Protein AF-A0A1L5L080-F1 (afdb_monomer)

Foldseek 3Di:
DDDDDPDPPPPPDDAAEEEEEEAFQQADRLLVQLVVCVVCVVVVNNRRYHYYYAHLDCPQFQPHRDVVRQVVCVVVPSNVSRDPPDGYHHDDPVNVVRHPYYDYPDPVRVVSSD

Solvent-accessible surface area (backbone atoms only — not comparable to full-atom values): 6471 Å² total; per-residue (Å²): 137,80,85,82,77,84,75,80,79,77,77,87,68,76,52,49,28,37,35,20,27,25,58,39,22,24,45,68,6,49,51,46,21,46,55,48,48,51,55,30,44,78,69,74,33,50,87,50,43,44,60,41,58,22,7,81,36,57,90,34,55,67,36,52,62,34,69,67,44,52,50,53,39,41,78,71,69,46,53,89,65,60,70,93,80,55,55,10,36,45,66,49,72,69,57,58,73,65,43,76,39,80,49,47,77,42,74,68,44,48,59,75,75,110

pLDDT: mean 91.43, std 16.3, range [35.12, 98.81]

Radius of gyration: 17.52 Å; Cα contacts (8 Å, |Δi|>4): 183; chains: 1; bounding box: 61×37×41 Å

Structure (mmCIF, N/CA/C/O backbone):
data_AF-A0A1L5L080-F1
#
_entry.id   AF-A0A1L5L080-F1
#
loop_
_atom_site.group_PDB
_atom_site.id
_atom_site.type_symbol
_atom_site.label_atom_id
_atom_site.label_alt_id
_atom_site.label_comp_id
_atom_site.label_asym_id
_atom_site.label_entity_id
_atom_site.label_seq_id
_atom_site.pdbx_PDB_ins_code
_atom_site.Cartn_x
_atom_site.Cartn_y
_atom_site.Cartn_z
_atom_site.occupancy
_atom_site.B_iso_or_equiv
_atom_site.auth_seq_id
_atom_site.auth_comp_id
_atom_site.auth_asym_id
_atom_site.auth_atom_id
_atom_site.pdbx_PDB_model_num
ATOM 1 N N . MET A 1 1 ? -46.878 22.693 23.045 1.00 41.25 1 MET A N 1
ATOM 2 C CA . MET A 1 1 ? -46.269 21.682 22.157 1.00 41.25 1 MET A CA 1
ATOM 3 C C . MET A 1 1 ? -45.003 22.299 21.578 1.00 41.25 1 MET A C 1
ATOM 5 O O . MET A 1 1 ? -45.118 23.210 20.772 1.00 41.25 1 MET A O 1
ATOM 9 N N . ALA A 1 2 ? -43.825 21.927 22.079 1.00 35.12 2 ALA A N 1
ATOM 10 C CA . ALA A 1 2 ? -42.551 22.396 21.526 1.00 35.12 2 ALA A CA 1
ATOM 11 C C . ALA A 1 2 ? -42.158 21.512 20.324 1.00 35.12 2 ALA A C 1
ATOM 13 O O . ALA A 1 2 ? -42.489 20.324 20.343 1.00 35.12 2 ALA A O 1
ATOM 14 N N . PRO A 1 3 ? -41.498 22.053 19.285 1.00 42.75 3 PRO A N 1
ATOM 15 C CA . PRO A 1 3 ? -41.098 21.266 18.127 1.00 42.75 3 PRO A CA 1
ATOM 16 C C . PRO A 1 3 ? -39.953 20.317 18.498 1.00 42.75 3 PRO A C 1
ATOM 18 O O . PRO A 1 3 ? -38.996 20.700 19.171 1.00 42.75 3 PRO A O 1
ATOM 21 N N . ILE A 1 4 ? -40.074 19.071 18.047 1.00 46.69 4 ILE A N 1
ATOM 22 C CA . ILE A 1 4 ? -39.045 18.037 18.147 1.00 46.69 4 ILE A CA 1
ATOM 23 C C . ILE A 1 4 ? -37.933 18.441 17.175 1.00 46.69 4 ILE A C 1
ATOM 25 O O . ILE A 1 4 ? -38.169 18.550 15.972 1.00 46.69 4 ILE A O 1
ATOM 29 N N . LYS A 1 5 ? -36.737 18.730 17.693 1.00 43.78 5 LYS A N 1
ATOM 30 C CA . LYS A 1 5 ? -35.551 18.922 16.858 1.00 43.78 5 LYS A CA 1
ATOM 31 C C . LYS A 1 5 ? -35.169 17.551 16.302 1.00 43.78 5 LYS A C 1
ATOM 33 O O . LYS A 1 5 ? -34.880 16.647 17.078 1.00 43.78 5 LYS A O 1
ATOM 38 N N . ASN A 1 6 ? -35.189 17.399 14.979 1.00 46.06 6 ASN A N 1
ATOM 39 C CA . ASN A 1 6 ? -34.517 16.282 14.322 1.00 46.06 6 ASN A CA 1
ATOM 40 C C . ASN A 1 6 ? -33.010 16.492 14.494 1.00 46.06 6 ASN A C 1
ATOM 42 O O . ASN A 1 6 ? -32.393 17.244 13.742 1.00 46.06 6 ASN A O 1
ATOM 46 N N . GLU A 1 7 ? -32.436 15.865 15.516 1.00 43.00 7 GLU A N 1
ATOM 47 C CA . GLU A 1 7 ? -30.997 15.653 15.595 1.00 43.00 7 GLU A CA 1
ATOM 48 C C . GLU A 1 7 ? -30.640 14.555 14.596 1.00 43.00 7 GLU A C 1
ATOM 50 O O . GLU A 1 7 ? -30.925 13.375 14.799 1.00 43.00 7 GLU A O 1
ATOM 55 N N . THR A 1 8 ? -30.044 14.957 13.475 1.00 46.62 8 THR A N 1
ATOM 56 C CA . THR A 1 8 ? -29.262 14.049 12.643 1.00 46.62 8 THR A CA 1
ATOM 57 C C . THR A 1 8 ? -28.147 13.502 13.526 1.00 46.62 8 THR A C 1
ATOM 59 O O . THR A 1 8 ? -27.206 14.221 13.856 1.00 46.62 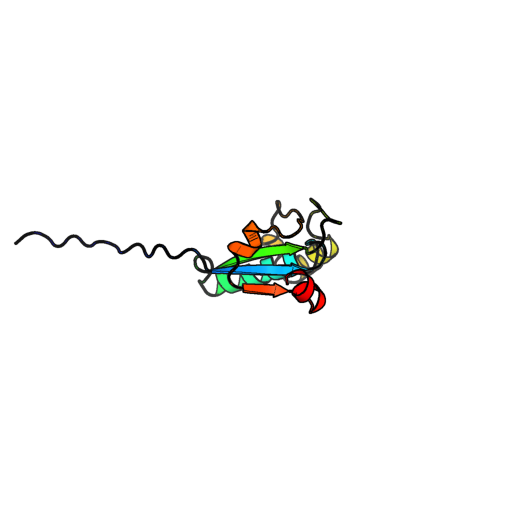8 THR A O 1
ATOM 62 N N . VAL A 1 9 ? -28.277 12.249 13.954 1.00 47.84 9 VAL A N 1
ATOM 63 C CA . VAL A 1 9 ? -27.204 11.521 14.629 1.00 47.84 9 VAL A CA 1
ATOM 64 C C . VAL A 1 9 ? -26.080 11.367 13.607 1.00 47.84 9 VAL A C 1
ATOM 66 O O . VAL A 1 9 ? -26.163 10.530 12.713 1.00 47.84 9 VAL A O 1
ATOM 69 N N . MET A 1 10 ? -25.058 12.218 13.693 1.00 44.69 10 MET A N 1
ATOM 70 C CA . MET A 1 10 ? -23.791 11.963 13.019 1.00 44.69 10 MET A CA 1
ATOM 71 C C . MET A 1 10 ? -23.155 10.778 13.741 1.00 44.69 10 MET A C 1
ATOM 73 O O . MET A 1 10 ? -22.726 10.903 14.887 1.00 44.69 10 MET A O 1
ATOM 77 N N . THR A 1 11 ? -23.166 9.607 13.114 1.00 48.84 11 THR A N 1
ATOM 78 C CA . THR A 1 11 ? -22.363 8.478 13.576 1.00 48.84 11 THR A CA 1
ATOM 79 C C . THR A 1 11 ? -20.907 8.816 13.297 1.00 48.84 11 THR A C 1
ATOM 81 O O . THR A 1 11 ? -20.471 8.801 12.150 1.00 48.84 11 THR A O 1
ATOM 84 N N . ASP A 1 12 ? -20.185 9.165 14.356 1.00 56.84 12 ASP A N 1
ATOM 85 C CA . ASP A 1 12 ? -18.747 9.447 14.385 1.00 56.84 12 ASP A CA 1
ATOM 86 C C . ASP A 1 12 ? -17.938 8.142 14.244 1.00 56.84 12 ASP A C 1
ATOM 88 O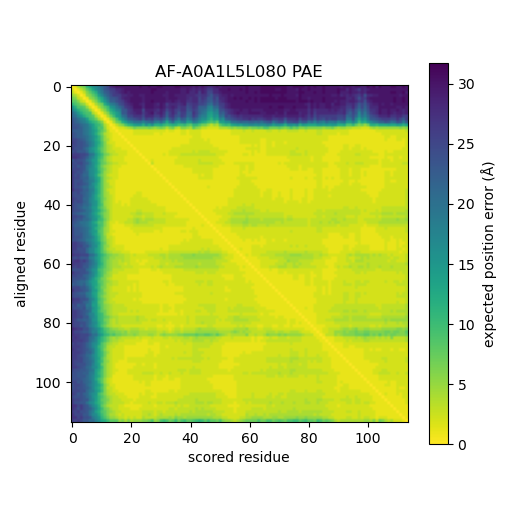 O . ASP A 1 12 ? -17.150 7.759 15.105 1.00 56.84 12 ASP A O 1
ATOM 92 N N . THR A 1 13 ? -18.234 7.358 13.208 1.00 67.69 13 THR A N 1
ATOM 93 C CA . THR A 1 13 ? -17.510 6.122 12.911 1.00 67.69 13 THR A CA 1
ATOM 94 C C . THR A 1 13 ? -16.375 6.456 11.960 1.00 67.69 13 THR A C 1
ATOM 96 O O . THR A 1 13 ? -16.611 6.671 10.772 1.00 67.69 13 THR A O 1
ATOM 99 N N . GLN A 1 14 ? -15.157 6.507 12.505 1.00 82.81 14 GLN A N 1
ATOM 100 C CA . GLN A 1 14 ? -13.911 6.484 11.738 1.00 82.81 14 GLN A CA 1
ATOM 101 C C . GLN A 1 14 ? -14.001 5.383 10.657 1.00 82.81 14 GLN A C 1
ATOM 103 O O . GLN A 1 14 ? -14.467 4.282 10.980 1.00 82.81 14 GLN A O 1
ATOM 108 N N . PRO A 1 15 ? -13.597 5.650 9.400 1.00 92.75 15 PRO A N 1
ATOM 109 C CA . PRO A 1 15 ? -13.545 4.621 8.367 1.00 92.75 15 PRO A CA 1
ATOM 110 C C . PRO A 1 15 ? -12.709 3.421 8.821 1.00 92.75 15 PRO A C 1
ATOM 112 O O . PRO A 1 15 ? -11.677 3.589 9.471 1.00 92.75 15 PRO A O 1
ATOM 115 N N . TYR A 1 16 ? -13.148 2.216 8.463 1.00 97.56 16 TYR A N 1
ATOM 116 C CA . TYR A 1 16 ? -12.399 0.990 8.730 1.00 97.56 16 TYR A CA 1
ATOM 117 C C . TYR A 1 16 ? -11.119 0.983 7.891 1.00 97.56 16 TYR A C 1
ATOM 119 O O . TYR A 1 16 ? -11.193 1.118 6.671 1.00 97.56 16 TYR A O 1
ATOM 127 N N . THR A 1 17 ? -9.955 0.810 8.512 1.00 98.38 17 THR A N 1
ATOM 128 C CA . THR A 1 17 ? -8.660 0.962 7.835 1.00 98.38 17 THR A CA 1
ATOM 129 C C . THR A 1 17 ? -8.063 -0.391 7.456 1.00 98.38 17 THR A C 1
ATOM 131 O O . THR A 1 17 ? -7.774 -1.234 8.311 1.00 98.38 17 THR A O 1
ATOM 134 N N . VAL A 1 18 ? -7.834 -0.595 6.156 1.00 98.69 18 VAL A N 1
ATOM 135 C CA . VAL A 1 18 ? -7.182 -1.784 5.591 1.00 98.69 18 VAL A CA 1
ATOM 136 C C . VAL A 1 18 ? -5.776 -1.433 5.107 1.00 98.69 18 VAL A C 1
ATOM 138 O O . VAL A 1 18 ? -5.611 -0.629 4.197 1.00 98.69 18 VAL A O 1
ATOM 141 N N . MET A 1 19 ? -4.758 -2.106 5.641 1.00 98.69 19 MET A N 1
ATOM 142 C CA . MET A 1 19 ? -3.359 -1.910 5.255 1.00 98.69 19 MET A CA 1
ATOM 143 C C . MET A 1 19 ? -2.850 -3.084 4.422 1.00 98.69 19 MET A C 1
ATOM 145 O O . MET A 1 19 ? -2.726 -4.214 4.905 1.00 98.69 19 MET A O 1
ATOM 149 N N . THR A 1 20 ? -2.473 -2.826 3.175 1.00 98.81 20 THR A N 1
ATOM 150 C CA . THR A 1 20 ? -1.754 -3.814 2.362 1.00 98.81 20 THR A CA 1
ATOM 151 C C . THR A 1 20 ? -0.246 -3.702 2.594 1.00 98.81 20 THR A C 1
ATOM 153 O O . THR A 1 20 ? 0.326 -2.615 2.554 1.00 98.81 20 THR A O 1
ATOM 156 N N . VAL A 1 21 ? 0.441 -4.827 2.819 1.00 98.75 21 VAL A N 1
ATOM 157 C CA . VAL A 1 21 ? 1.863 -4.803 3.223 1.00 98.75 21 VAL A CA 1
ATOM 158 C C . VAL A 1 21 ? 2.714 -5.687 2.322 1.00 98.75 21 VAL A C 1
ATOM 160 O O . VAL A 1 21 ? 2.432 -6.872 2.141 1.00 98.75 21 VAL A O 1
ATOM 163 N N . CYS A 1 22 ? 3.789 -5.130 1.757 1.00 98.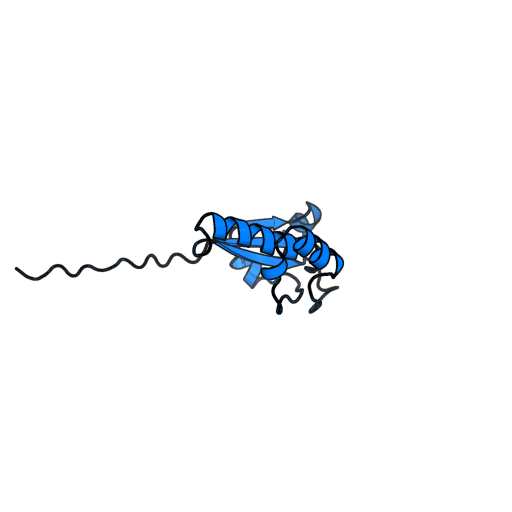62 22 CYS A N 1
ATOM 164 C CA . CYS A 1 22 ? 4.798 -5.910 1.035 1.00 98.62 22 CYS A CA 1
ATOM 165 C C . CYS A 1 22 ? 6.224 -5.571 1.501 1.00 98.62 22 CYS A C 1
ATOM 167 O O . CYS A 1 22 ? 6.407 -5.093 2.611 1.00 98.62 22 CYS A O 1
ATOM 169 N N . THR A 1 23 ? 7.255 -5.864 0.699 1.00 98.31 23 THR A N 1
ATOM 170 C CA . THR A 1 23 ? 8.645 -5.596 1.107 1.00 98.31 23 THR A CA 1
ATOM 171 C C . THR A 1 23 ? 8.963 -4.103 1.066 1.00 98.31 23 THR A C 1
ATOM 173 O O . THR A 1 23 ? 9.148 -3.507 2.116 1.00 98.31 23 THR A O 1
ATOM 176 N N . GLY A 1 24 ? 8.985 -3.504 -0.127 1.00 97.81 24 GLY A N 1
ATOM 177 C CA . GLY A 1 24 ? 9.425 -2.118 -0.324 1.00 97.81 24 GLY A CA 1
ATOM 178 C C . GLY A 1 24 ? 8.327 -1.149 -0.753 1.00 97.81 24 GLY A C 1
ATOM 179 O O . GLY A 1 24 ? 8.637 -0.093 -1.260 1.00 97.81 24 GLY A O 1
ATOM 180 N N . ASN A 1 25 ? 7.044 -1.511 -0.655 1.00 98.62 25 ASN A N 1
ATOM 181 C CA . ASN A 1 25 ? 5.929 -0.600 -0.975 1.00 98.62 25 ASN A CA 1
ATOM 182 C C . ASN A 1 25 ? 5.943 0.054 -2.380 1.00 98.62 25 ASN A C 1
ATOM 184 O O . ASN A 1 25 ? 5.360 1.111 -2.577 1.00 98.62 25 ASN A O 1
ATOM 188 N N . ILE A 1 26 ? 6.548 -0.601 -3.377 1.00 98.56 26 ILE A N 1
ATOM 189 C CA . ILE A 1 26 ? 6.562 -0.119 -4.776 1.00 98.56 26 ILE A CA 1
ATOM 190 C C . ILE A 1 26 ? 5.832 -1.042 -5.762 1.00 98.56 26 ILE A C 1
ATOM 192 O O . ILE A 1 26 ? 5.479 -0.618 -6.854 1.00 98.56 26 ILE A O 1
ATOM 196 N N . CYS A 1 27 ? 5.590 -2.308 -5.406 1.00 98.12 27 CYS A N 1
ATOM 197 C CA . CYS A 1 27 ? 5.001 -3.297 -6.322 1.00 98.12 27 CYS A CA 1
ATOM 198 C C . CYS A 1 27 ? 3.646 -3.803 -5.819 1.00 98.12 27 CYS A C 1
ATOM 200 O O . CYS A 1 27 ? 2.598 -3.317 -6.219 1.00 98.12 27 CYS A O 1
ATOM 202 N N . ARG A 1 28 ? 3.662 -4.807 -4.933 1.00 98.56 28 ARG A N 1
ATOM 203 C CA . ARG A 1 28 ? 2.467 -5.586 -4.576 1.00 98.56 28 ARG A CA 1
ATOM 204 C C . ARG A 1 28 ? 1.493 -4.823 -3.681 1.00 98.56 28 ARG A C 1
ATOM 206 O O . ARG A 1 28 ? 0.299 -4.899 -3.936 1.00 98.56 28 ARG A O 1
ATOM 213 N N . SER A 1 29 ? 1.980 -4.116 -2.656 1.00 98.69 29 SER A N 1
ATOM 214 C CA . SER A 1 29 ? 1.079 -3.386 -1.756 1.00 98.69 29 SER A CA 1
ATOM 215 C C . SER A 1 29 ? 0.391 -2.191 -2.434 1.00 98.69 29 SER A C 1
ATOM 217 O O . SER A 1 29 ? -0.833 -2.179 -2.400 1.00 98.69 29 SER A O 1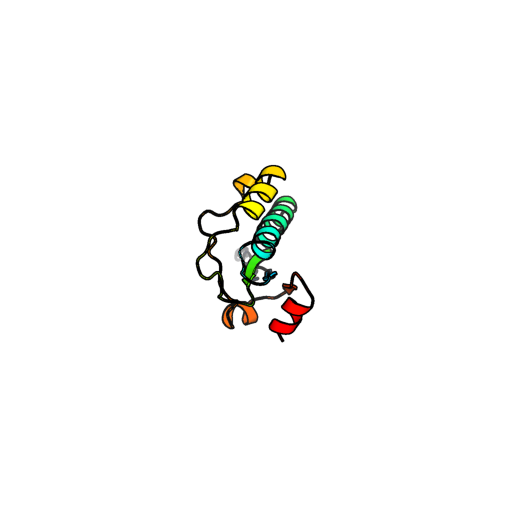
ATOM 219 N N . PRO A 1 30 ? 1.067 -1.313 -3.208 1.00 98.62 30 PRO A N 1
ATOM 220 C CA . PRO A 1 30 ? 0.356 -0.246 -3.927 1.00 98.62 30 PRO A CA 1
ATOM 221 C C . PRO A 1 30 ? -0.659 -0.779 -4.947 1.00 98.62 30 PRO A C 1
ATOM 223 O O . PRO A 1 30 ? -1.741 -0.227 -5.112 1.00 98.62 30 PRO A O 1
ATOM 226 N N . MET A 1 31 ? -0.351 -1.899 -5.616 1.00 98.69 31 MET A N 1
ATOM 227 C CA . MET A 1 31 ? -1.326 -2.561 -6.491 1.00 98.69 31 MET A CA 1
ATOM 228 C C . MET A 1 31 ? -2.552 -3.055 -5.715 1.00 98.69 31 MET A C 1
ATOM 230 O O . MET A 1 31 ? -3.672 -2.898 -6.190 1.00 98.69 31 MET A O 1
ATOM 234 N N . GLY A 1 32 ? -2.342 -3.666 -4.545 1.00 98.56 32 GLY A N 1
ATOM 235 C CA . GLY A 1 32 ? -3.420 -4.127 -3.674 1.00 98.56 32 GLY A CA 1
ATOM 236 C C . GLY A 1 32 ? -4.306 -2.980 -3.198 1.00 98.56 32 GLY A C 1
ATOM 237 O O . GLY A 1 32 ? -5.523 -3.096 -3.282 1.00 98.56 32 GLY A O 1
ATOM 238 N N . GLU A 1 33 ? -3.701 -1.870 -2.774 1.00 98.69 33 GLU A N 1
ATOM 239 C CA . GLU A 1 33 ? -4.407 -0.648 -2.380 1.00 98.69 33 GLU A CA 1
ATOM 240 C C . GLU A 1 33 ? -5.331 -0.141 -3.487 1.00 98.69 33 GLU A C 1
ATOM 242 O O . GLU A 1 33 ? -6.535 -0.022 -3.272 1.00 98.69 33 GLU A O 1
ATOM 247 N N . ILE A 1 34 ? -4.787 0.086 -4.687 1.00 98.62 34 ILE A N 1
ATOM 248 C CA . ILE A 1 34 ? -5.540 0.618 -5.831 1.00 98.62 34 ILE A CA 1
ATOM 249 C C . ILE A 1 34 ? -6.712 -0.305 -6.187 1.00 98.62 34 ILE A C 1
ATOM 251 O O . ILE A 1 34 ? -7.843 0.149 -6.331 1.00 98.62 34 ILE A O 1
ATOM 255 N N . ILE A 1 35 ? -6.466 -1.615 -6.275 1.00 98.56 35 ILE A N 1
ATOM 256 C CA . ILE A 1 35 ? -7.493 -2.592 -6.662 1.00 98.56 35 ILE A CA 1
ATOM 257 C C . ILE A 1 35 ? -8.585 -2.717 -5.590 1.00 98.56 35 ILE A C 1
ATOM 259 O O . ILE A 1 35 ? -9.764 -2.840 -5.919 1.00 98.56 35 ILE A O 1
ATOM 263 N N . LEU A 1 36 ? -8.225 -2.706 -4.306 1.00 98.50 36 LEU A N 1
ATOM 264 C CA . LEU A 1 36 ? -9.208 -2.767 -3.225 1.00 98.50 36 LEU A CA 1
ATOM 265 C C . LEU A 1 36 ? -10.042 -1.488 -3.168 1.00 98.50 36 LEU A C 1
ATOM 267 O O . LEU A 1 36 ? -11.269 -1.577 -3.118 1.00 98.50 36 LEU A O 1
ATOM 271 N N . ARG A 1 37 ? -9.398 -0.317 -3.245 1.00 98.00 37 ARG A N 1
ATOM 272 C CA . ARG A 1 37 ? -10.075 0.985 -3.273 1.00 98.00 37 ARG A CA 1
ATOM 273 C C . ARG A 1 37 ? -11.071 1.062 -4.432 1.00 98.00 37 ARG A C 1
ATOM 275 O O . ARG A 1 37 ? -12.222 1.432 -4.203 1.00 98.00 37 ARG A O 1
ATOM 282 N N . HIS A 1 38 ? -10.680 0.618 -5.630 1.00 98.25 38 HIS A N 1
ATOM 283 C CA . HIS A 1 38 ? -11.576 0.476 -6.781 1.00 98.25 38 HIS A CA 1
ATOM 284 C C . HIS A 1 38 ? -12.848 -0.303 -6.418 1.00 98.25 38 HIS A C 1
ATOM 286 O O . HIS A 1 38 ? -13.966 0.191 -6.554 1.00 98.25 38 HIS A O 1
ATOM 292 N N . PHE A 1 39 ? -12.687 -1.524 -5.899 1.00 98.31 39 PHE A N 1
ATOM 293 C CA . PHE A 1 39 ? -13.818 -2.408 -5.629 1.00 98.31 39 PHE A CA 1
ATOM 294 C C . PHE A 1 39 ? -14.694 -1.960 -4.458 1.00 98.31 39 PHE A C 1
ATOM 296 O O . PHE A 1 39 ? -15.894 -2.262 -4.474 1.00 98.31 39 PHE A O 1
ATOM 303 N N . PHE A 1 40 ? -14.134 -1.269 -3.460 1.00 98.00 40 PHE A N 1
ATOM 304 C CA . PHE A 1 40 ? -14.916 -0.633 -2.400 1.00 98.00 40 PHE A CA 1
ATOM 305 C C . PHE A 1 40 ? -15.751 0.519 -2.956 1.00 98.00 40 PHE A C 1
ATOM 307 O O . PHE A 1 40 ? -16.951 0.573 -2.685 1.00 98.00 40 PHE A O 1
ATOM 314 N N . ASN A 1 41 ? -15.168 1.368 -3.804 1.00 96.75 41 ASN A N 1
ATOM 315 C CA . ASN A 1 41 ? -15.893 2.447 -4.475 1.00 96.75 41 ASN A CA 1
ATOM 316 C C . ASN A 1 41 ? -17.033 1.911 -5.349 1.00 96.75 41 ASN A C 1
ATOM 318 O O . ASN A 1 41 ? -18.173 2.349 -5.200 1.00 96.75 41 ASN A O 1
ATOM 322 N N . GLU A 1 42 ? -16.775 0.899 -6.184 1.00 97.69 42 GLU A N 1
ATOM 323 C CA . GLU A 1 42 ? -17.808 0.262 -7.017 1.00 97.69 42 GLU A CA 1
ATOM 324 C C . GLU A 1 42 ? -18.980 -0.316 -6.204 1.00 97.69 42 GLU A C 1
ATOM 326 O O . GLU A 1 42 ? -20.101 -0.418 -6.702 1.00 97.69 42 GLU A O 1
ATOM 331 N N . ARG A 1 43 ? -18.734 -0.707 -4.948 1.00 97.75 43 ARG A N 1
ATOM 332 C CA . ARG A 1 43 ? -19.741 -1.283 -4.039 1.00 97.75 43 ARG A CA 1
ATOM 333 C C . ARG A 1 43 ? -20.395 -0.253 -3.117 1.00 97.75 43 ARG A C 1
ATOM 335 O O . ARG A 1 43 ? -21.203 -0.644 -2.280 1.00 97.75 43 ARG A O 1
ATOM 342 N N . GLY A 1 44 ? -20.068 1.034 -3.256 1.00 97.19 44 GLY A N 1
ATOM 343 C CA . GLY A 1 44 ? -20.596 2.099 -2.397 1.00 97.19 44 GLY A CA 1
ATOM 344 C C . GLY A 1 44 ? -20.033 2.084 -0.971 1.00 97.19 44 GLY A C 1
ATOM 345 O O . GLY A 1 44 ? -20.693 2.544 -0.043 1.00 97.19 44 GLY A O 1
ATOM 346 N N . LEU A 1 45 ? -18.833 1.528 -0.785 1.00 97.00 45 LEU A N 1
ATOM 347 C CA . LEU A 1 45 ? -18.137 1.423 0.503 1.00 97.00 45 LEU A CA 1
ATOM 348 C C . LEU A 1 45 ? -16.961 2.404 0.641 1.00 97.00 45 LEU A C 1
ATOM 350 O O . LEU A 1 45 ? -16.283 2.373 1.662 1.00 97.00 45 LEU A O 1
ATOM 354 N N . GLY A 1 46 ? -16.720 3.267 -0.351 1.00 94.81 46 GLY A N 1
ATOM 355 C CA . GLY A 1 46 ? -15.574 4.188 -0.374 1.00 94.81 46 GLY A CA 1
ATOM 356 C C . GLY A 1 46 ? -15.479 5.127 0.831 1.00 94.81 46 GLY A C 1
ATOM 357 O O . GLY A 1 46 ? -14.386 5.395 1.309 1.00 94.81 46 GLY A O 1
ATOM 358 N N . ASP A 1 47 ? -16.619 5.557 1.376 1.00 95.31 47 ASP A N 1
ATOM 359 C CA . ASP A 1 47 ? -16.657 6.428 2.562 1.00 95.31 47 ASP A CA 1
ATOM 360 C C . ASP A 1 47 ? -16.579 5.646 3.888 1.00 95.31 47 ASP A C 1
ATOM 362 O O . ASP A 1 47 ? -16.525 6.237 4.963 1.00 95.31 47 ASP A O 1
ATOM 366 N N . GLN A 1 48 ? -16.627 4.311 3.830 1.00 96.69 48 GLN A N 1
ATOM 367 C CA . GLN A 1 48 ? -16.663 3.428 5.003 1.00 96.69 48 GLN A CA 1
ATOM 368 C C . GLN A 1 48 ? -15.350 2.678 5.221 1.00 96.69 48 GLN A C 1
ATOM 370 O O . GLN A 1 48 ? -15.103 2.211 6.333 1.00 96.69 48 GLN A O 1
ATOM 375 N N . VAL A 1 49 ? -14.536 2.528 4.173 1.00 97.94 49 VAL A N 1
ATOM 376 C CA . VAL A 1 49 ? -13.288 1.767 4.212 1.00 97.94 49 VAL A CA 1
ATOM 377 C C . VAL A 1 49 ? -12.171 2.591 3.599 1.00 97.94 49 VAL A C 1
ATOM 379 O O . VAL A 1 49 ? -12.211 2.891 2.406 1.00 97.94 49 VAL A O 1
ATOM 382 N N . ASP A 1 50 ? -11.158 2.893 4.404 1.00 97.56 50 ASP A N 1
ATOM 383 C CA . ASP A 1 50 ? -9.902 3.430 3.903 1.00 97.56 50 ASP A CA 1
ATOM 384 C C . ASP A 1 50 ? -8.941 2.284 3.576 1.00 97.56 50 ASP A C 1
ATOM 386 O O . ASP A 1 50 ? -8.897 1.257 4.262 1.00 97.56 50 ASP A O 1
ATOM 390 N N . VAL A 1 51 ? -8.181 2.445 2.497 1.00 98.19 51 VAL A N 1
ATOM 391 C CA . VAL A 1 51 ? -7.177 1.468 2.083 1.00 98.19 51 VAL A CA 1
ATOM 392 C C . VAL A 1 51 ? -5.853 2.182 1.926 1.00 98.19 51 VAL A C 1
ATOM 394 O O . VAL A 1 51 ? -5.723 3.078 1.094 1.00 98.19 51 VAL A O 1
ATOM 397 N N . GLU A 1 52 ? -4.868 1.723 2.682 1.00 98.00 52 GLU A N 1
ATOM 398 C CA . GLU A 1 52 ? -3.502 2.225 2.675 1.00 98.00 52 GLU A CA 1
ATOM 399 C C . GLU A 1 52 ? -2.529 1.109 2.249 1.00 98.00 52 GLU A C 1
A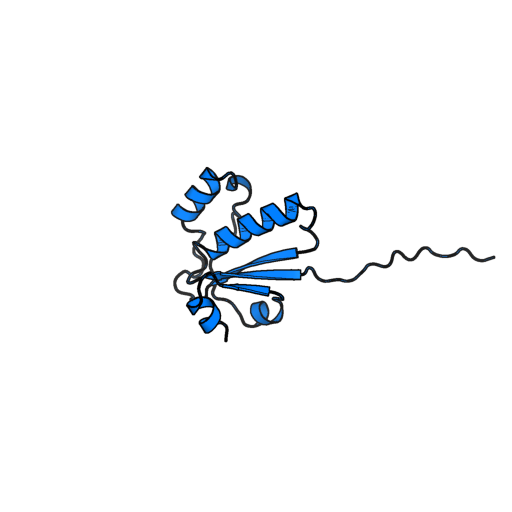TOM 401 O O . GLU A 1 52 ? -2.853 -0.093 2.219 1.00 98.00 52 GLU A O 1
ATOM 406 N N . SER A 1 53 ? -1.297 1.489 1.911 1.00 98.62 5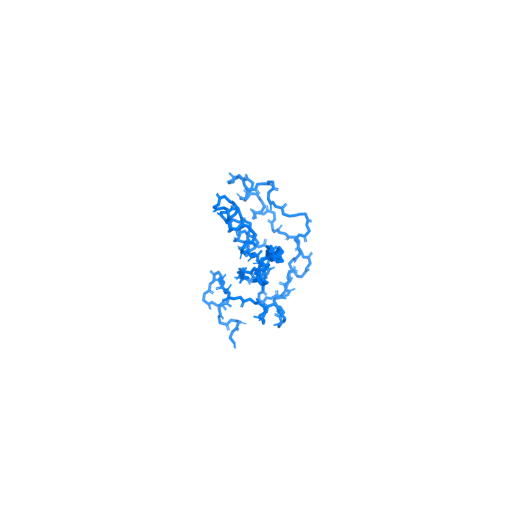3 SER A N 1
ATOM 407 C CA . SER A 1 53 ? -0.223 0.534 1.660 1.00 98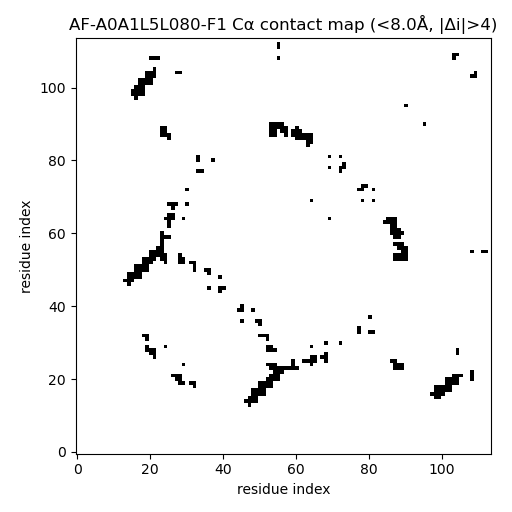.62 53 SER A CA 1
ATOM 408 C C . SER A 1 53 ? 1.098 0.959 2.270 1.00 98.62 53 SER A C 1
ATOM 410 O O . SER A 1 53 ? 1.463 2.126 2.245 1.00 98.62 53 SER A O 1
ATOM 412 N N . SER A 1 54 ? 1.865 -0.028 2.732 1.00 98.62 54 SER A N 1
ATOM 413 C CA . SER A 1 54 ? 3.202 0.182 3.292 1.00 98.62 54 SER A CA 1
ATOM 414 C C . SER A 1 54 ? 4.152 -0.980 2.972 1.00 98.62 54 SER A C 1
ATOM 416 O O . SER A 1 54 ? 3.815 -1.950 2.262 1.00 98.62 54 SER A O 1
ATOM 418 N N . GLY A 1 55 ? 5.399 -0.851 3.427 1.00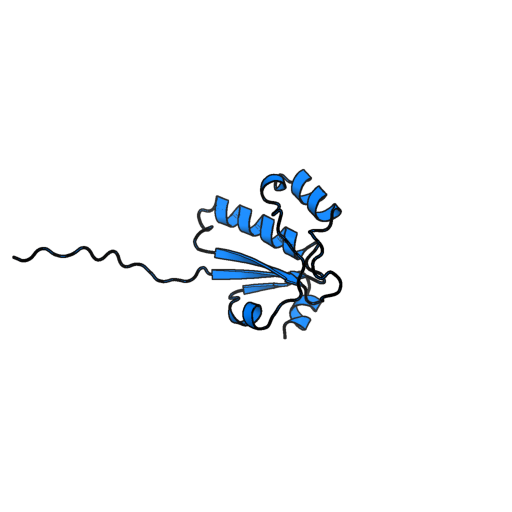 98.44 55 GLY A N 1
ATOM 419 C CA . GLY A 1 55 ? 6.469 -1.836 3.292 1.00 98.44 55 GLY A CA 1
ATOM 420 C C . GLY A 1 55 ? 7.022 -2.265 4.649 1.00 98.44 55 GLY A C 1
ATOM 421 O O . GLY A 1 55 ? 6.979 -1.507 5.611 1.00 98.44 55 GLY A O 1
ATOM 422 N N . VAL A 1 56 ? 7.585 -3.469 4.741 1.00 98.19 56 VAL A N 1
ATOM 423 C CA . VAL A 1 56 ? 8.326 -3.911 5.943 1.00 98.19 56 VAL A CA 1
ATOM 424 C C . VAL A 1 56 ? 9.782 -3.429 5.953 1.00 98.19 56 VAL A C 1
ATOM 426 O O . VAL A 1 56 ? 10.460 -3.535 6.970 1.00 98.19 56 VAL A O 1
ATOM 429 N N . SER A 1 57 ? 10.264 -2.895 4.828 1.00 97.06 57 SER A N 1
ATOM 430 C CA . SER A 1 57 ? 11.613 -2.359 4.631 1.00 97.06 57 SER A CA 1
ATOM 431 C C . SER A 1 57 ? 11.559 -0.910 4.138 1.00 97.06 57 SER A C 1
ATOM 433 O O . SER A 1 57 ? 10.582 -0.497 3.514 1.00 97.06 57 SER A O 1
ATOM 435 N N . ASP A 1 58 ? 12.618 -0.152 4.412 1.00 96.44 58 ASP A N 1
ATOM 436 C CA . ASP A 1 58 ? 12.870 1.215 3.943 1.00 96.44 58 ASP A CA 1
ATOM 437 C C . ASP A 1 58 ? 13.837 1.280 2.742 1.00 96.44 58 ASP A C 1
ATOM 439 O O . ASP A 1 58 ? 14.185 2.370 2.297 1.00 96.44 58 ASP A O 1
ATOM 443 N N . GLU A 1 59 ? 14.227 0.136 2.168 1.00 96.94 59 GLU A N 1
ATOM 444 C CA . GLU A 1 59 ? 15.115 0.049 0.990 1.00 96.94 59 GLU A CA 1
ATOM 445 C C . GLU A 1 59 ? 14.657 0.903 -0.204 1.00 96.94 59 GLU A C 1
ATOM 447 O O . GLU A 1 59 ? 15.481 1.391 -0.972 1.00 96.94 59 GLU A O 1
ATOM 452 N N . GLU A 1 60 ? 13.346 1.092 -0.350 1.00 97.06 60 GLU A N 1
ATOM 453 C CA . GLU A 1 60 ? 12.726 1.825 -1.456 1.00 97.06 60 GLU A CA 1
ATOM 454 C C . GLU A 1 60 ? 12.146 3.175 -1.009 1.00 97.06 60 GLU A C 1
ATOM 456 O O . GLU A 1 60 ? 11.253 3.712 -1.658 1.00 97.06 60 GLU A O 1
ATOM 461 N N . TRP A 1 61 ? 12.605 3.716 0.124 1.00 96.50 61 TRP A N 1
ATOM 462 C CA . TRP A 1 61 ? 12.060 4.944 0.698 1.00 96.50 61 TRP A CA 1
ATOM 463 C C . TRP A 1 61 ? 11.930 6.075 -0.335 1.00 96.50 61 TRP A C 1
ATOM 465 O O . TRP A 1 61 ? 12.895 6.454 -1.000 1.00 96.50 61 TRP A O 1
ATOM 475 N N . SER A 1 62 ? 10.735 6.662 -0.415 1.00 96.56 62 SER A N 1
ATOM 476 C CA . SER A 1 62 ? 10.373 7.760 -1.317 1.00 96.56 62 SER A CA 1
ATOM 477 C C . SER A 1 62 ? 10.387 7.415 -2.814 1.00 96.56 62 SER A C 1
ATOM 479 O O . SER A 1 62 ? 10.199 8.295 -3.657 1.00 96.56 62 SER A O 1
ATOM 481 N N . HIS A 1 63 ? 10.576 6.149 -3.192 1.00 97.62 63 HIS A N 1
ATOM 482 C CA . HIS A 1 63 ? 10.397 5.750 -4.582 1.00 97.62 63 HIS A CA 1
ATOM 483 C C . HIS A 1 63 ? 8.908 5.692 -4.958 1.00 97.62 63 HIS A C 1
ATOM 485 O O . HIS A 1 63 ? 8.061 5.350 -4.126 1.00 97.62 63 HIS A O 1
ATOM 491 N N . PRO A 1 64 ? 8.563 6.021 -6.216 1.00 97.94 64 PRO A N 1
ATOM 492 C CA . PRO A 1 64 ? 7.209 5.846 -6.719 1.00 97.94 64 PRO A CA 1
ATOM 493 C C . PRO A 1 64 ? 6.894 4.359 -6.933 1.00 97.94 64 PRO A C 1
ATOM 495 O O . PRO A 1 64 ? 7.767 3.493 -6.856 1.00 97.94 64 PRO A O 1
ATOM 498 N N . ILE A 1 65 ? 5.643 4.065 -7.292 1.00 98.44 65 ILE A N 1
ATOM 499 C CA . ILE A 1 65 ? 5.231 2.724 -7.730 1.00 98.44 65 ILE A CA 1
ATOM 500 C C . ILE A 1 65 ? 6.133 2.254 -8.886 1.00 98.44 65 ILE A C 1
ATOM 502 O O . ILE A 1 65 ? 6.367 2.985 -9.853 1.00 98.44 65 ILE A O 1
ATOM 506 N N . ASP A 1 66 ? 6.615 1.011 -8.801 1.00 98.38 66 ASP A N 1
ATOM 507 C CA . ASP A 1 66 ? 7.495 0.391 -9.789 1.00 98.38 66 ASP A CA 1
ATOM 508 C C . ASP A 1 66 ? 6.856 0.476 -11.189 1.00 98.38 66 ASP A C 1
ATOM 510 O O . ASP A 1 66 ? 5.685 0.108 -11.363 1.00 98.38 66 ASP A O 1
ATOM 514 N N . PRO A 1 67 ? 7.601 0.900 -12.227 1.00 98.12 67 PRO A N 1
ATOM 515 C CA . PRO A 1 67 ? 7.058 1.054 -13.575 1.00 98.12 67 PRO A CA 1
ATOM 516 C C . PRO A 1 67 ? 6.388 -0.208 -14.138 1.00 98.12 67 PRO A C 1
ATOM 518 O O . PRO A 1 67 ? 5.463 -0.118 -14.947 1.00 98.12 67 PRO A O 1
ATOM 521 N N . ARG A 1 68 ? 6.824 -1.403 -13.717 1.00 98.50 68 ARG A N 1
ATOM 522 C CA . ARG A 1 68 ? 6.209 -2.674 -14.122 1.00 98.50 68 ARG A CA 1
ATOM 523 C C . ARG A 1 68 ? 4.842 -2.855 -13.471 1.00 98.50 68 ARG A C 1
ATOM 525 O O . ARG A 1 68 ? 3.931 -3.315 -14.153 1.00 98.50 68 ARG A O 1
ATOM 532 N N . ALA A 1 69 ? 4.689 -2.477 -12.201 1.00 98.31 69 ALA A N 1
ATOM 533 C CA . ALA A 1 69 ? 3.403 -2.486 -11.508 1.00 98.31 69 ALA A CA 1
ATOM 534 C C . ALA A 1 69 ? 2.440 -1.461 -12.129 1.00 98.31 69 ALA A C 1
ATOM 536 O O . ALA A 1 69 ? 1.310 -1.815 -12.459 1.00 98.31 69 ALA A O 1
ATOM 537 N N . VAL A 1 70 ? 2.920 -0.242 -12.416 1.00 98.38 70 VAL A N 1
ATOM 538 C CA . VAL A 1 70 ? 2.157 0.792 -13.144 1.00 98.38 70 VAL A CA 1
ATOM 539 C C . VAL A 1 70 ? 1.665 0.276 -14.495 1.00 98.38 70 VAL A C 1
ATOM 541 O O . VAL A 1 70 ? 0.493 0.442 -14.832 1.00 98.38 70 VAL A O 1
ATOM 544 N N . ARG A 1 71 ? 2.540 -0.372 -15.275 1.00 98.50 71 ARG A N 1
ATOM 545 C CA . ARG A 1 71 ? 2.165 -0.963 -16.566 1.00 98.50 71 ARG A CA 1
ATOM 546 C C . ARG A 1 71 ? 1.043 -1.990 -16.409 1.00 98.50 71 ARG A C 1
ATOM 548 O O . ARG A 1 71 ? 0.050 -1.890 -17.119 1.00 98.50 71 ARG A O 1
ATOM 555 N N . VAL A 1 72 ? 1.174 -2.923 -15.464 1.00 98.50 72 VAL A N 1
ATOM 556 C CA . VAL A 1 72 ? 0.150 -3.954 -15.219 1.00 98.50 72 VAL A CA 1
ATOM 557 C C . VAL A 1 72 ? -1.179 -3.328 -14.790 1.00 98.50 72 VAL A C 1
ATOM 559 O O . VAL A 1 72 ? -2.223 -3.726 -15.298 1.00 98.50 72 VAL A O 1
ATOM 562 N N . LEU A 1 73 ? -1.166 -2.331 -13.902 1.00 98.50 73 LEU A N 1
ATOM 563 C CA . LEU A 1 73 ? -2.380 -1.625 -13.476 1.00 98.50 73 LEU A CA 1
ATOM 564 C C . LEU A 1 73 ? -3.084 -0.943 -14.657 1.00 98.50 73 LEU A C 1
ATOM 566 O O . LEU A 1 73 ? -4.293 -1.096 -14.821 1.00 98.50 73 LEU A O 1
ATOM 570 N N . ARG A 1 74 ? -2.328 -0.261 -15.529 1.00 98.31 74 ARG A N 1
ATOM 571 C CA . ARG A 1 74 ? -2.867 0.367 -16.748 1.00 98.31 74 ARG A CA 1
ATOM 572 C C . ARG A 1 74 ? -3.457 -0.654 -17.716 1.00 98.31 74 ARG A C 1
ATOM 574 O O . ARG A 1 74 ? -4.565 -0.453 -18.197 1.00 98.31 74 ARG A O 1
ATOM 581 N N . GLU A 1 75 ? -2.753 -1.757 -17.965 1.00 98.50 75 GLU A N 1
ATOM 582 C CA . GLU A 1 75 ? -3.229 -2.855 -18.824 1.00 98.50 75 GLU A CA 1
ATOM 583 C C . GLU A 1 75 ? -4.527 -3.494 -18.305 1.00 98.50 75 GLU A C 1
ATOM 585 O O . GLU A 1 75 ? -5.287 -4.070 -19.080 1.00 98.50 75 GLU A O 1
ATOM 590 N N . ARG A 1 76 ? -4.790 -3.391 -16.998 1.00 98.12 76 ARG A N 1
ATOM 591 C CA . ARG A 1 76 ? -5.979 -3.939 -16.335 1.00 98.12 76 ARG A CA 1
ATOM 592 C C . ARG A 1 76 ? -7.106 -2.925 -16.123 1.00 98.12 76 ARG A C 1
ATOM 594 O O . ARG A 1 76 ? -8.134 -3.311 -15.584 1.00 98.12 76 ARG A O 1
ATOM 601 N N . GLY A 1 77 ? -6.942 -1.681 -16.575 1.00 97.88 77 GLY A N 1
ATOM 602 C CA . GLY A 1 77 ? -7.981 -0.649 -16.504 1.00 97.88 77 GLY A CA 1
ATOM 603 C C . GLY A 1 77 ? -7.922 0.265 -15.277 1.00 97.88 77 GLY A C 1
ATOM 604 O O . GLY A 1 77 ? -8.735 1.171 -15.184 1.00 97.88 77 GLY A O 1
ATOM 605 N N . TYR A 1 78 ? -6.932 0.116 -14.393 1.00 98.19 78 TYR A N 1
ATOM 606 C CA . TYR A 1 78 ? -6.779 0.942 -13.181 1.00 98.19 78 TYR A CA 1
ATOM 607 C C . TYR A 1 78 ? -5.928 2.200 -13.406 1.00 98.19 78 TYR A C 1
ATOM 609 O O . TYR A 1 78 ? -5.422 2.800 -12.464 1.00 98.19 78 TYR A O 1
ATOM 617 N N . GLY A 1 79 ? -5.680 2.577 -14.663 1.00 96.25 79 GLY A N 1
ATOM 618 C CA . GLY A 1 79 ? -4.700 3.609 -15.011 1.00 96.25 79 GLY A CA 1
ATOM 619 C C . GLY A 1 79 ? -5.015 5.005 -14.467 1.00 96.25 79 GLY A C 1
ATOM 620 O O . GLY A 1 79 ? -4.076 5.750 -14.183 1.00 96.25 79 GLY A O 1
ATOM 621 N N . ASP A 1 80 ? -6.301 5.331 -14.323 1.00 96.31 80 ASP A N 1
ATOM 622 C CA . ASP A 1 80 ? -6.784 6.618 -13.804 1.00 96.31 80 ASP A CA 1
ATOM 623 C C . ASP A 1 80 ? -6.779 6.676 -12.268 1.00 96.31 80 ASP A C 1
ATOM 625 O O . ASP A 1 80 ? -6.856 7.754 -11.687 1.00 96.31 80 ASP A O 1
ATOM 629 N N . GLU A 1 81 ? -6.628 5.524 -11.615 1.00 96.56 81 GLU A N 1
ATOM 630 C CA . GLU A 1 81 ? -6.612 5.378 -10.156 1.00 96.56 81 GLU A CA 1
ATOM 631 C C . GLU A 1 81 ? -5.193 5.316 -9.585 1.00 96.56 81 GLU A C 1
ATOM 633 O O . GLU A 1 81 ? -5.013 5.224 -8.374 1.00 96.56 81 GLU A O 1
ATOM 638 N N . ILE A 1 82 ? -4.170 5.368 -10.446 1.00 97.00 82 ILE A N 1
ATOM 639 C CA . ILE A 1 82 ? -2.773 5.402 -10.014 1.00 97.00 82 ILE A CA 1
ATOM 640 C C . ILE A 1 82 ? -2.477 6.794 -9.429 1.00 97.00 82 ILE A C 1
ATOM 642 O O . ILE A 1 82 ? -2.452 7.770 -10.191 1.00 97.00 82 ILE A O 1
ATOM 646 N N . PRO A 1 83 ? -2.211 6.907 -8.115 1.00 93.75 83 PRO A N 1
ATOM 647 C CA . PRO A 1 83 ? -1.903 8.183 -7.477 1.00 93.75 83 PRO A CA 1
ATOM 648 C C . PRO A 1 83 ? -0.600 8.775 -8.025 1.00 93.75 83 PRO A C 1
ATOM 650 O O . PRO A 1 83 ? 0.345 8.062 -8.376 1.00 93.75 83 PRO A O 1
ATOM 653 N N . ARG A 1 84 ? -0.539 10.108 -8.096 1.00 90.81 84 ARG A N 1
ATOM 654 C CA . ARG A 1 84 ? 0.679 10.836 -8.508 1.00 90.81 84 ARG A CA 1
ATOM 655 C C . ARG A 1 84 ? 1.676 10.998 -7.363 1.00 90.81 84 ARG A C 1
ATOM 657 O O . ARG A 1 84 ? 2.835 11.312 -7.606 1.00 90.81 84 ARG A O 1
ATOM 664 N N . ASP A 1 85 ? 1.190 10.815 -6.150 1.00 91.81 85 ASP A N 1
ATOM 665 C CA . ASP A 1 85 ? 1.786 11.154 -4.867 1.00 91.81 85 ASP A CA 1
ATOM 666 C C . ASP A 1 85 ? 1.963 9.926 -3.965 1.00 91.81 85 ASP A C 1
ATOM 668 O O . ASP A 1 85 ? 2.158 10.058 -2.761 1.00 91.81 85 ASP A O 1
ATOM 672 N N . HIS A 1 86 ? 1.965 8.723 -4.549 1.00 95.38 86 HIS A N 1
ATOM 673 C CA . HIS A 1 86 ? 2.429 7.537 -3.834 1.00 95.38 86 HIS A CA 1
ATOM 674 C C . HIS A 1 86 ? 3.944 7.566 -3.678 1.00 95.38 86 HIS A C 1
ATOM 676 O O . HIS A 1 86 ? 4.678 7.575 -4.671 1.00 95.38 86 HIS A O 1
ATOM 682 N N . PHE A 1 87 ? 4.392 7.478 -2.430 1.00 96.44 87 PHE A N 1
ATOM 683 C CA . PHE A 1 87 ? 5.795 7.369 -2.069 1.00 96.44 87 PHE A CA 1
ATOM 684 C C . PHE A 1 87 ? 5.982 6.205 -1.108 1.00 96.44 87 PHE A C 1
ATOM 686 O O . PHE A 1 87 ? 5.352 6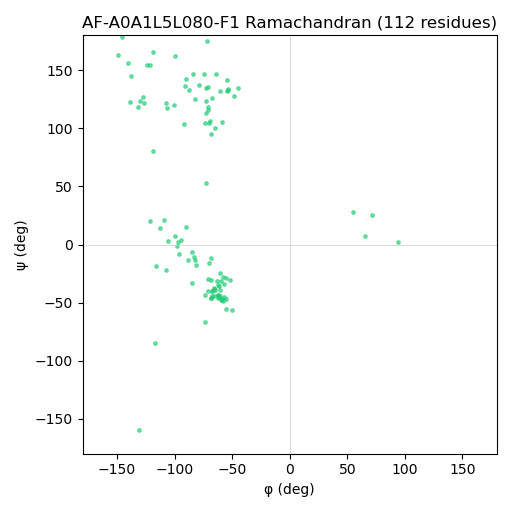.137 -0.050 1.00 96.44 87 PHE A O 1
ATOM 693 N N . ALA A 1 88 ? 6.860 5.285 -1.495 1.00 98.19 88 ALA A N 1
ATOM 694 C CA . ALA A 1 88 ? 7.143 4.109 -0.706 1.00 98.19 88 ALA A CA 1
ATOM 695 C C . ALA A 1 88 ? 7.689 4.482 0.675 1.00 98.19 88 ALA A C 1
ATOM 697 O O . ALA A 1 88 ? 8.612 5.288 0.804 1.00 98.19 88 ALA A O 1
ATOM 698 N N . HIS A 1 89 ? 7.134 3.862 1.707 1.00 98.44 89 HIS A N 1
ATOM 699 C CA . HIS A 1 89 ? 7.594 4.029 3.077 1.00 98.44 89 HIS A CA 1
ATOM 700 C C . HIS A 1 89 ? 7.557 2.696 3.824 1.00 98.44 89 HIS A C 1
ATOM 702 O O . HIS A 1 89 ? 6.815 1.765 3.484 1.00 98.44 89 HIS A O 1
ATOM 708 N N . ARG A 1 90 ? 8.391 2.608 4.863 1.00 98.31 90 ARG A N 1
ATOM 709 C CA . ARG A 1 90 ? 8.300 1.522 5.833 1.00 98.31 90 ARG A CA 1
ATOM 710 C C . ARG A 1 90 ? 7.159 1.821 6.789 1.00 98.31 90 ARG A C 1
ATOM 712 O O . ARG A 1 90 ? 7.069 2.945 7.277 1.00 98.31 90 ARG A O 1
ATOM 719 N N . ILE A 1 91 ? 6.371 0.799 7.097 1.00 98.06 91 ILE A N 1
ATOM 720 C CA . ILE A 1 91 ? 5.271 0.903 8.041 1.00 98.06 91 ILE A CA 1
ATOM 721 C C . ILE A 1 91 ? 5.740 1.481 9.383 1.00 98.06 91 ILE A C 1
ATOM 723 O O . ILE A 1 91 ? 6.778 1.083 9.932 1.00 98.06 91 ILE A O 1
ATOM 727 N N . SER A 1 92 ? 4.974 2.438 9.901 1.00 97.25 92 SER A N 1
ATOM 728 C CA . SER A 1 92 ? 5.219 3.094 11.183 1.00 97.25 92 SER A CA 1
ATOM 729 C C . SER A 1 92 ? 4.343 2.518 12.303 1.00 97.25 92 SER A C 1
ATOM 731 O O . SER A 1 92 ? 3.329 1.864 12.066 1.00 97.25 92 SER A O 1
ATOM 733 N N . ARG A 1 93 ? 4.729 2.774 13.559 1.00 96.06 93 ARG A N 1
ATOM 734 C CA . ARG A 1 93 ? 3.946 2.360 14.736 1.00 96.06 93 ARG A CA 1
ATOM 735 C C . ARG A 1 93 ? 2.546 2.977 14.748 1.00 96.06 93 ARG A C 1
ATOM 737 O O . ARG A 1 93 ? 1.599 2.293 15.107 1.00 96.06 93 ARG A O 1
ATOM 744 N N . GLU A 1 94 ? 2.426 4.234 14.342 1.00 97.38 94 GLU A N 1
ATOM 745 C CA . GLU A 1 94 ? 1.142 4.940 14.292 1.00 97.38 94 GLU A CA 1
ATOM 746 C C . GLU A 1 94 ? 0.200 4.309 13.261 1.00 97.38 94 GLU A C 1
ATOM 748 O O . GLU A 1 94 ? -0.989 4.147 13.515 1.00 97.38 94 GLU A O 1
ATOM 753 N N . GLU A 1 95 ? 0.744 3.884 12.118 1.00 97.50 95 GLU A N 1
ATOM 754 C CA . GLU A 1 95 ? -0.030 3.184 11.086 1.00 97.50 95 GLU A CA 1
ATOM 755 C C . GLU A 1 95 ? -0.500 1.830 11.598 1.00 97.50 95 GLU A C 1
ATOM 757 O O . GLU A 1 95 ? -1.633 1.426 11.344 1.00 97.50 95 GLU A O 1
ATOM 762 N N . ILE A 1 96 ? 0.354 1.150 12.371 1.00 96.81 96 ILE A N 1
ATOM 763 C CA . ILE A 1 96 ? -0.012 -0.116 12.993 1.00 96.81 96 ILE A CA 1
ATOM 764 C C . ILE A 1 96 ? -1.170 0.069 13.976 1.00 96.81 96 ILE A C 1
ATOM 766 O O . ILE A 1 96 ? -2.105 -0.724 13.972 1.00 96.81 96 ILE A O 1
ATOM 770 N N . GLU A 1 97 ? -1.114 1.112 14.802 1.00 96.06 97 GLU A N 1
ATOM 771 C CA . GLU A 1 97 ? -2.115 1.389 15.835 1.00 96.06 97 GLU A CA 1
ATOM 772 C C . GLU A 1 97 ? -3.477 1.806 15.259 1.00 96.06 97 GLU A C 1
ATOM 774 O O . GLU A 1 97 ? -4.497 1.495 15.873 1.00 96.06 97 GLU A O 1
ATOM 779 N N . ARG A 1 98 ? -3.514 2.463 14.089 1.00 96.12 98 ARG A N 1
ATOM 780 C CA . ARG A 1 98 ? -4.769 2.855 13.414 1.00 96.12 98 ARG A CA 1
ATOM 781 C C . ARG A 1 98 ? -5.350 1.798 12.470 1.00 96.12 98 ARG A C 1
ATOM 783 O O . ARG A 1 98 ? -6.477 1.959 12.019 1.00 96.12 98 ARG A O 1
ATOM 790 N N . THR A 1 99 ? -4.587 0.764 12.115 1.00 97.75 99 THR A N 1
ATOM 791 C CA . THR A 1 99 ? -5.022 -0.242 11.136 1.00 97.75 99 THR A CA 1
ATOM 792 C C . THR A 1 99 ? -5.919 -1.292 11.787 1.00 97.75 99 THR A C 1
ATOM 794 O O . THR A 1 99 ? -5.496 -1.992 12.707 1.00 97.75 99 THR A O 1
ATOM 797 N N . ASP A 1 100 ? -7.115 -1.496 11.236 1.00 98.06 100 ASP A N 1
ATOM 798 C CA . ASP A 1 100 ? -8.040 -2.534 11.697 1.00 98.06 100 ASP A CA 1
ATOM 799 C C . ASP A 1 100 ? -7.755 -3.911 11.072 1.00 98.06 100 ASP A C 1
ATOM 801 O O . ASP A 1 100 ? -7.964 -4.951 11.705 1.00 98.06 100 ASP A O 1
ATOM 805 N N . LEU A 1 101 ? -7.281 -3.936 9.819 1.00 98.12 101 LEU A N 1
ATOM 806 C CA . LEU A 1 101 ? -6.951 -5.162 9.088 1.00 98.12 101 LEU A CA 1
ATOM 807 C C . LEU A 1 101 ? -5.659 -5.031 8.286 1.00 98.12 101 LEU A C 1
ATOM 809 O O . LEU A 1 101 ? -5.564 -4.243 7.348 1.00 98.12 101 LEU A O 1
ATOM 813 N N . PHE A 1 102 ? -4.707 -5.919 8.563 1.00 98.38 102 PHE A N 1
ATOM 814 C CA . PHE A 1 102 ? -3.535 -6.111 7.715 1.00 98.38 102 PHE A CA 1
ATOM 815 C C . PHE A 1 102 ? -3.784 -7.181 6.659 1.00 98.38 102 PHE A C 1
ATOM 817 O O . PHE A 1 102 ? -4.244 -8.284 6.960 1.00 98.38 102 PHE A O 1
ATOM 824 N N . LEU A 1 103 ? -3.358 -6.891 5.432 1.00 98.62 103 LEU A N 1
ATOM 825 C CA . LEU A 1 103 ? -3.286 -7.827 4.314 1.00 98.62 103 LEU A CA 1
ATOM 826 C C . LEU A 1 103 ? -1.828 -7.959 3.838 1.00 98.62 103 LEU A C 1
ATOM 828 O O . LEU A 1 103 ? -1.425 -7.329 2.851 1.00 98.62 103 LEU A O 1
ATOM 832 N N . PRO A 1 104 ? -0.996 -8.760 4.529 1.00 98.19 104 PRO A N 1
ATOM 833 C CA . PRO A 1 104 ? 0.385 -8.979 4.129 1.00 98.19 104 PRO A CA 1
ATOM 834 C C . PRO A 1 104 ? 0.446 -9.870 2.887 1.00 98.19 104 PRO A C 1
ATOM 836 O O . PRO A 1 104 ? -0.203 -10.912 2.815 1.00 98.19 104 PRO A O 1
ATOM 839 N N . MET A 1 105 ? 1.273 -9.499 1.911 1.00 98.00 105 MET A N 1
ATOM 840 C CA . MET A 1 105 ? 1.349 -10.202 0.622 1.00 98.00 105 MET A CA 1
ATOM 841 C C . MET A 1 105 ? 1.980 -11.598 0.729 1.00 98.00 105 MET A C 1
ATOM 843 O O . MET A 1 105 ? 1.886 -12.396 -0.204 1.00 98.00 105 MET A O 1
ATOM 847 N N . THR A 1 106 ? 2.668 -11.887 1.837 1.00 98.06 106 THR A N 1
ATOM 848 C CA . THR A 1 106 ? 3.270 -13.189 2.149 1.00 98.06 106 THR A CA 1
ATOM 849 C C . THR A 1 106 ? 3.283 -13.438 3.660 1.00 98.06 106 THR A C 1
ATOM 851 O O . THR A 1 106 ? 3.219 -12.500 4.454 1.00 98.06 106 THR A O 1
ATOM 854 N N . ALA A 1 107 ? 3.480 -14.696 4.072 1.00 97.19 107 ALA A N 1
ATOM 855 C CA . ALA A 1 107 ? 3.680 -15.050 5.481 1.00 97.19 107 ALA A CA 1
ATOM 856 C C . ALA A 1 107 ? 4.911 -14.366 6.109 1.00 97.19 107 ALA A C 1
ATOM 858 O O . ALA A 1 107 ? 4.891 -14.035 7.289 1.00 97.19 107 ALA A O 1
ATOM 859 N N . SER A 1 108 ? 5.962 -14.102 5.322 1.00 97.06 108 SER A N 1
ATOM 860 C CA . SER A 1 108 ? 7.128 -13.353 5.805 1.00 97.06 108 SER A CA 1
ATOM 861 C C . SER A 1 108 ? 6.773 -11.907 6.139 1.00 97.06 108 SER A C 1
ATOM 863 O O . SER A 1 108 ? 7.293 -11.380 7.112 1.00 97.06 108 SER A O 1
ATOM 865 N N . HIS A 1 109 ? 5.889 -11.274 5.359 1.00 97.44 109 HIS A N 1
ATOM 866 C CA . HIS A 1 109 ? 5.421 -9.915 5.649 1.00 97.44 109 HIS A CA 1
ATOM 867 C C . HIS A 1 109 ? 4.570 -9.882 6.910 1.00 97.44 109 HIS A C 1
ATOM 869 O O . HIS A 1 109 ? 4.745 -8.978 7.711 1.00 97.44 109 HIS A O 1
ATOM 875 N N . MET A 1 110 ? 3.714 -10.889 7.114 1.00 95.88 110 MET A N 1
ATOM 876 C CA . MET A 1 110 ? 2.972 -11.040 8.370 1.00 95.88 110 MET A CA 1
ATOM 877 C C . MET A 1 110 ? 3.930 -11.168 9.558 1.00 95.88 110 MET A C 1
ATOM 879 O O . MET A 1 110 ? 3.765 -10.479 10.553 1.00 95.88 110 MET A O 1
ATOM 883 N N . HIS A 1 111 ? 4.954 -12.018 9.448 1.00 95.56 111 HIS A N 1
ATOM 884 C CA . HIS A 1 111 ? 5.910 -12.216 10.535 1.00 95.56 111 HIS A CA 1
ATOM 885 C C . HIS A 1 111 ? 6.682 -10.939 10.893 1.00 95.56 111 HIS A C 1
ATOM 887 O O . HIS A 1 111 ? 6.955 -10.718 12.062 1.00 95.56 111 HIS A O 1
ATOM 893 N N . SER A 1 112 ? 6.993 -10.084 9.916 1.00 94.69 112 SER A N 1
ATOM 894 C CA . SER A 1 112 ? 7.642 -8.788 10.160 1.00 94.69 112 SER A CA 1
ATOM 895 C C . SER A 1 112 ? 6.762 -7.760 10.884 1.00 94.69 112 SER A C 1
ATOM 897 O O . SER A 1 112 ? 7.284 -6.724 11.285 1.00 94.69 112 SER A O 1
ATOM 899 N N . LEU A 1 113 ? 5.453 -8.007 11.013 1.00 90.62 113 LEU A N 1
ATOM 900 C CA . LEU A 1 113 ? 4.506 -7.140 11.727 1.00 90.62 113 LEU A CA 1
ATOM 901 C C . LEU A 1 113 ? 4.256 -7.584 13.181 1.00 90.62 113 LEU A C 1
ATOM 903 O O . LEU A 1 113 ? 3.579 -6.863 13.912 1.00 90.62 113 LEU A O 1
ATOM 907 N N . LEU A 1 114 ? 4.757 -8.760 13.583 1.00 86.00 114 LEU A N 1
ATOM 908 C CA . LEU A 1 114 ? 4.640 -9.319 14.939 1.00 86.00 114 LEU A CA 1
ATOM 909 C C . LEU A 1 114 ? 5.836 -8.916 15.810 1.00 86.00 114 LEU A C 1
ATOM 911 O O . LEU A 1 114 ? 5.613 -8.698 17.022 1.00 86.00 114 LEU A O 1
#

Nearest PDB structures (foldseek):
  5jnu-assembly1_B  TM=9.392E-01  e=1.100E-08  Mus musculus
  1pnt-assembly1_A  TM=9.223E-01  e=9.034E-09  Bos taurus
  4etm-assembly1_B  TM=9.307E-01  e=2.266E-08  Bacillus subtilis
  1c0e-assembly2_B  TM=9.351E-01  e=2.420E-08  Bos taurus
  1u2p-assembly1_A  TM=9.370E-01  e=4.093E-08  Mycobacterium tuberculosis

Secondary structure (DSSP, 8-state):
-PPPP---------PEEEEEEESSSSSHHHHHHHHHHHHHHHTT-TTTEEEEEEES--TTTT--S-HHHHHHHHHTT-GGG--SS----BPPHHHHHH-SEEEESSHHHHHTT-

Sequence (114 aa):
MAPIKNETVMTDTQPYTVMTVCTGNICRSPMGEIILRHFFNERGLGDQVDVESSGVSDEEWSHPIDPRAVRVLRERGYGDEIPRDHFAHRISREEIERTDLFLPMTASHMHSLL

Mean predicted aligned error: 6.3 Å